Protein AF-A0A7X4CK85-F1 (afdb_monomer_lite)

Sequence (77 aa):
CTAFELNPLGVISSGALLIGCTADSAAAILAALHDANITAARIGTVRPPSFGLQLRRDGHLTPLPTFSVDEITRLFA

pLDDT: mean 93.75, std 5.38, range [63.72, 98.56]

Secondary structure (DSSP, 8-state):
-GGGT--GGGSPPSS-------GGGHHHHHHHHHHTT-----------GGG-SEEEETTEEEEPP--SS-GGGGG--

Foldseek 3Di:
DVVLPFDPLQADDPDDDDDDDDPVCPVVVCVVCVVVVHDDDDQDDDDPPVVPAWDADPNDTDHDDDDPHRSVVVVVD

Radius of gyration: 15.6 Å; chai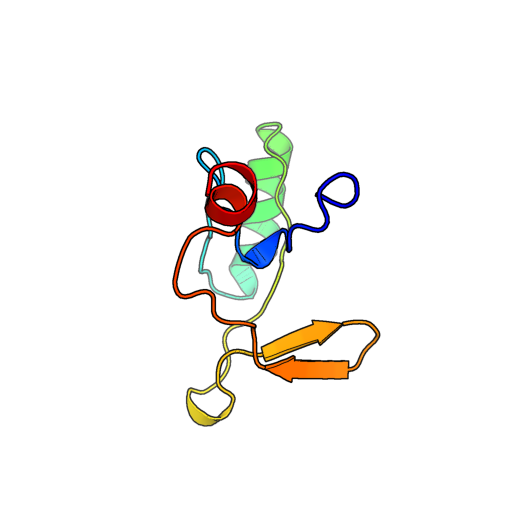ns: 1; bounding box: 31×31×38 Å

Structure (mmCIF, N/CA/C/O backbone):
data_AF-A0A7X4CK85-F1
#
_entry.id   AF-A0A7X4CK85-F1
#
loop_
_atom_site.group_PDB
_atom_site.id
_atom_site.type_symbol
_atom_site.label_atom_id
_atom_site.label_alt_id
_atom_site.label_comp_id
_atom_site.label_asym_id
_atom_site.label_entity_id
_atom_site.label_seq_id
_atom_site.pdbx_PDB_ins_code
_atom_site.Cartn_x
_atom_site.Cartn_y
_atom_site.Cartn_z
_atom_site.occupancy
_atom_site.B_iso_or_equiv
_atom_site.auth_seq_id
_atom_site.auth_comp_id
_atom_site.auth_asym_id
_atom_site.auth_atom_id
_atom_site.pdbx_PDB_model_num
ATOM 1 N N . CYS A 1 1 ? -2.179 2.116 -16.166 1.00 81.12 1 CYS A N 1
ATOM 2 C CA . CYS A 1 1 ? -1.133 1.071 -16.168 1.00 81.12 1 CYS A CA 1
ATOM 3 C C . CYS A 1 1 ? -1.262 0.105 -17.343 1.00 81.12 1 CYS A C 1
ATOM 5 O O . CYS A 1 1 ? -0.301 0.012 -18.087 1.00 81.12 1 CYS A O 1
ATOM 7 N N . THR A 1 2 ? -2.418 -0.532 -17.583 1.00 88.06 2 THR A N 1
ATOM 8 C CA . THR A 1 2 ? -2.596 -1.527 -18.669 1.00 88.06 2 THR A CA 1
ATOM 9 C C . THR A 1 2 ? -2.168 -1.045 -20.056 1.00 88.06 2 THR A C 1
ATOM 11 O O . THR A 1 2 ? -1.472 -1.771 -20.746 1.00 88.06 2 THR A O 1
ATOM 14 N N . ALA A 1 3 ? -2.513 0.191 -20.437 1.00 92.31 3 ALA A N 1
ATOM 15 C CA . ALA A 1 3 ? -2.146 0.757 -21.741 1.00 92.31 3 ALA A CA 1
ATOM 16 C C . ALA A 1 3 ? -0.626 0.841 -21.994 1.00 92.31 3 ALA A C 1
ATOM 18 O O . ALA A 1 3 ? -0.210 0.932 -23.140 1.00 92.31 3 ALA A O 1
ATOM 19 N N . PHE A 1 4 ? 0.181 0.816 -20.932 1.00 90.06 4 PHE A N 1
ATOM 20 C CA . PHE A 1 4 ? 1.641 0.916 -20.977 1.00 90.06 4 PHE A CA 1
ATOM 21 C C . PHE A 1 4 ? 2.332 -0.327 -20.400 1.00 90.06 4 PHE A C 1
ATOM 23 O O . PHE A 1 4 ? 3.534 -0.301 -20.164 1.00 90.06 4 PHE A O 1
ATOM 30 N N . GLU A 1 5 ? 1.569 -1.385 -20.098 1.00 90.81 5 GLU A N 1
ATOM 31 C CA . GLU A 1 5 ? 2.081 -2.640 -19.524 1.00 90.81 5 GLU A CA 1
ATOM 32 C C . GLU A 1 5 ? 2.950 -2.455 -18.260 1.00 90.81 5 GLU A C 1
ATOM 34 O O . GLU A 1 5 ? 3.858 -3.239 -17.967 1.00 90.81 5 GLU A O 1
ATOM 39 N N . LEU A 1 6 ? 2.657 -1.403 -17.488 1.00 92.12 6 LEU A N 1
ATOM 40 C CA . LEU A 1 6 ? 3.324 -1.128 -16.219 1.00 92.12 6 LEU A CA 1
ATOM 41 C C . LEU A 1 6 ? 2.671 -1.915 -15.089 1.00 92.12 6 LEU A C 1
ATOM 43 O O . LEU A 1 6 ? 1.437 -1.985 -14.999 1.00 92.12 6 LEU A O 1
ATOM 47 N N . ASN A 1 7 ? 3.482 -2.432 -14.169 1.00 91.88 7 ASN A N 1
ATOM 48 C CA . ASN A 1 7 ? 2.951 -2.982 -12.931 1.00 91.88 7 ASN A CA 1
ATOM 49 C C . ASN A 1 7 ? 2.626 -1.840 -11.946 1.00 91.88 7 ASN A C 1
ATOM 51 O O . ASN A 1 7 ? 3.543 -1.150 -11.508 1.00 91.88 7 ASN A O 1
ATOM 55 N N . PRO A 1 8 ? 1.358 -1.639 -11.534 1.00 91.38 8 PRO A N 1
ATOM 56 C CA . PRO A 1 8 ? 1.003 -0.551 -10.621 1.00 91.38 8 PRO A CA 1
ATOM 57 C C . PRO A 1 8 ? 1.700 -0.636 -9.254 1.00 91.38 8 PRO A C 1
ATOM 59 O O . PRO A 1 8 ? 1.831 0.386 -8.595 1.00 91.38 8 PRO A O 1
ATOM 62 N N . LEU A 1 9 ? 2.156 -1.821 -8.825 1.00 92.31 9 LEU A N 1
ATOM 63 C CA . LEU A 1 9 ? 2.905 -1.979 -7.571 1.00 92.31 9 LEU A CA 1
ATOM 64 C C . LEU A 1 9 ? 4.355 -1.477 -7.659 1.00 92.31 9 LEU A C 1
ATOM 66 O O . LEU A 1 9 ? 4.986 -1.312 -6.620 1.00 92.31 9 LEU A O 1
ATOM 70 N N . GLY A 1 10 ? 4.880 -1.270 -8.869 1.00 92.12 10 GLY A N 1
ATOM 71 C CA . GLY A 1 10 ? 6.241 -0.782 -9.104 1.00 92.12 10 GLY A CA 1
ATOM 72 C C . GLY A 1 10 ? 6.326 0.699 -9.468 1.00 92.12 10 GLY A C 1
ATOM 73 O O . GLY A 1 10 ? 7.416 1.175 -9.763 1.00 92.12 10 GLY A O 1
ATOM 74 N N . VAL A 1 11 ? 5.199 1.419 -9.460 1.00 92.12 11 VAL A N 1
ATOM 75 C CA . VAL A 1 11 ? 5.138 2.862 -9.733 1.00 92.12 11 VAL A CA 1
ATOM 76 C C . VAL A 1 11 ? 5.020 3.621 -8.414 1.00 92.12 11 VAL A C 1
ATOM 78 O O . VAL A 1 11 ? 4.209 3.262 -7.555 1.00 92.12 11 VAL A O 1
ATOM 81 N N . ILE A 1 12 ? 5.791 4.693 -8.246 1.00 88.25 12 ILE A N 1
ATOM 82 C CA . ILE A 1 12 ? 5.717 5.541 -7.056 1.00 88.25 12 ILE A CA 1
ATOM 83 C C . ILE A 1 12 ? 4.428 6.372 -7.078 1.00 88.25 12 ILE A C 1
ATOM 85 O O . ILE A 1 12 ? 4.098 7.047 -8.053 1.00 88.25 12 ILE A O 1
ATOM 89 N N . SER A 1 13 ? 3.706 6.367 -5.957 1.00 85.31 13 SER A N 1
ATOM 90 C CA . SER A 1 13 ? 2.581 7.276 -5.735 1.00 85.31 13 SER A CA 1
ATOM 91 C C . SER A 1 13 ? 3.053 8.559 -5.052 1.00 85.31 13 SER A C 1
ATOM 93 O O . SER A 1 13 ? 3.685 8.503 -4.000 1.00 85.31 13 SER A O 1
ATOM 95 N N . SER A 1 14 ? 2.694 9.720 -5.604 1.00 80.31 14 SER A N 1
ATOM 96 C CA . SER A 1 14 ? 2.987 11.033 -5.005 1.00 80.31 14 SER A CA 1
ATOM 97 C C . SER A 1 14 ? 1.924 11.517 -4.005 1.00 80.31 14 SER A C 1
ATOM 99 O O . SER A 1 14 ? 2.042 12.626 -3.493 1.00 80.31 14 SER A O 1
ATOM 101 N N . GLY A 1 15 ? 0.879 10.724 -3.729 1.00 87.81 15 GLY A N 1
ATOM 102 C CA . GLY A 1 15 ? -0.278 11.178 -2.942 1.00 87.81 15 GLY A CA 1
ATOM 103 C C . GLY A 1 15 ? -1.012 10.091 -2.155 1.00 87.81 15 GLY A C 1
ATOM 104 O O . GLY A 1 15 ? -2.191 10.256 -1.859 1.00 87.81 15 GLY A O 1
ATOM 105 N N . ALA A 1 16 ? -0.354 8.972 -1.839 1.00 91.06 16 ALA A N 1
ATOM 106 C CA . ALA A 1 16 ? -0.939 7.897 -1.037 1.00 91.06 16 ALA A CA 1
ATOM 107 C C . ALA A 1 16 ? -0.254 7.771 0.330 1.00 91.06 16 ALA A C 1
ATOM 109 O O . ALA A 1 16 ? 0.950 7.980 0.457 1.00 91.06 16 ALA A O 1
ATOM 110 N N . LEU A 1 17 ? -1.028 7.372 1.341 1.00 93.69 17 LEU A N 1
ATOM 111 C CA . LEU A 1 17 ? -0.549 7.105 2.695 1.00 93.69 17 LEU A CA 1
ATOM 112 C C . LEU A 1 17 ? -0.790 5.637 3.062 1.00 93.69 17 LEU A C 1
ATOM 114 O O . LEU A 1 17 ? -1.884 5.111 2.858 1.00 93.69 17 LEU A O 1
ATOM 118 N N . LEU A 1 18 ? 0.217 4.992 3.656 1.00 94.56 18 LEU A N 1
ATOM 119 C CA . LEU A 1 18 ? 0.078 3.692 4.312 1.00 94.56 18 LEU A CA 1
ATOM 120 C C . LEU A 1 18 ? -0.037 3.887 5.824 1.00 94.56 18 LEU A C 1
ATOM 122 O O . LEU A 1 18 ? 0.788 4.567 6.430 1.00 94.56 18 LEU A O 1
ATOM 126 N N . ILE A 1 19 ? -1.044 3.260 6.433 1.00 97.06 19 ILE A N 1
ATOM 127 C CA . ILE A 1 19 ? -1.309 3.352 7.872 1.00 97.06 19 ILE A CA 1
ATOM 128 C C . ILE A 1 19 ? -1.163 1.963 8.496 1.00 97.06 19 ILE A C 1
ATOM 130 O O . ILE A 1 19 ? -1.905 1.039 8.162 1.00 97.06 19 ILE A O 1
ATOM 134 N N . GLY A 1 20 ? -0.221 1.824 9.430 1.00 97.44 20 GLY A N 1
ATOM 135 C CA . GLY A 1 20 ? -0.136 0.674 10.329 1.00 97.44 20 GLY A CA 1
ATOM 136 C C . GLY A 1 20 ? -0.928 0.945 11.607 1.00 97.44 20 GLY A C 1
ATOM 137 O O . GLY A 1 20 ? -0.711 1.961 12.261 1.00 97.44 20 GLY A O 1
ATOM 138 N N . CYS A 1 21 ? -1.848 0.054 11.970 1.00 97.62 21 CYS A N 1
ATOM 139 C CA . CYS A 1 21 ? -2.648 0.171 13.189 1.00 97.62 21 CYS A CA 1
ATOM 140 C C . CYS A 1 21 ? -2.968 -1.208 13.779 1.00 97.62 21 CYS A C 1
ATOM 142 O O . CYS A 1 21 ? -2.750 -2.243 13.142 1.00 97.62 21 CYS A O 1
ATOM 144 N N . THR A 1 22 ? -3.481 -1.224 15.008 1.00 97.50 22 THR A N 1
ATOM 145 C CA . THR A 1 22 ? -4.053 -2.432 15.610 1.00 97.50 22 THR A CA 1
ATOM 146 C C . THR A 1 22 ? -5.331 -2.839 14.875 1.00 97.50 22 THR A C 1
ATOM 148 O O . THR A 1 22 ? -6.024 -2.005 14.288 1.00 97.50 22 THR A O 1
ATOM 151 N N . ALA A 1 23 ? -5.665 -4.132 14.919 1.00 95.81 23 ALA A N 1
ATOM 152 C CA . ALA A 1 23 ? -6.853 -4.657 14.245 1.00 95.81 23 ALA A CA 1
ATOM 153 C C . ALA A 1 23 ? -8.146 -3.962 14.712 1.00 95.81 23 ALA A C 1
ATOM 155 O O . ALA A 1 23 ? -8.994 -3.639 13.880 1.00 95.81 23 ALA A O 1
ATOM 156 N N . ASP A 1 24 ? -8.244 -3.671 16.011 1.00 97.38 24 ASP A N 1
ATOM 157 C CA . ASP A 1 24 ? -9.425 -3.060 16.631 1.00 97.38 24 ASP A CA 1
ATOM 158 C C . ASP A 1 24 ? -9.620 -1.593 16.215 1.00 97.38 24 ASP A C 1
ATOM 160 O O . ASP A 1 24 ? -10.749 -1.117 16.110 1.00 97.38 24 ASP A O 1
ATOM 164 N N . SER A 1 25 ? -8.535 -0.881 15.897 1.00 97.94 25 SER A N 1
ATOM 165 C CA . SER A 1 25 ? -8.591 0.523 15.465 1.00 97.94 25 SER A CA 1
ATOM 166 C C . SER A 1 25 ? -8.927 0.690 13.982 1.00 97.94 25 SER A C 1
ATOM 168 O O . SER A 1 25 ? -9.336 1.774 13.564 1.00 97.94 25 SER A O 1
ATOM 170 N N . ALA A 1 26 ? -8.773 -0.359 13.167 1.00 97.69 26 ALA A N 1
ATOM 171 C CA . ALA A 1 26 ? -8.907 -0.262 11.713 1.00 97.69 26 ALA A CA 1
ATOM 172 C C . ALA A 1 26 ? -10.293 0.239 11.272 1.00 97.69 26 ALA A C 1
ATOM 174 O O . ALA A 1 26 ? -10.388 1.051 10.354 1.00 97.69 26 ALA A O 1
ATOM 175 N N . ALA A 1 27 ? -11.363 -0.218 11.932 1.00 97.75 27 ALA A N 1
ATOM 176 C CA . ALA A 1 27 ? -12.726 0.195 11.603 1.00 97.75 27 ALA A CA 1
ATOM 177 C C . ALA A 1 27 ? -12.965 1.685 11.899 1.00 97.75 27 ALA A C 1
ATOM 179 O O . ALA A 1 27 ? -13.514 2.393 11.058 1.00 97.75 27 ALA A O 1
ATOM 180 N N . ALA A 1 28 ? -12.499 2.172 13.053 1.00 98.38 28 ALA A N 1
ATOM 181 C CA . ALA A 1 28 ? -12.648 3.572 13.444 1.00 98.38 28 ALA A CA 1
ATOM 182 C C . ALA A 1 28 ? -11.852 4.513 12.523 1.00 98.38 28 ALA A C 1
ATOM 184 O O . ALA A 1 28 ? -12.359 5.556 12.121 1.00 98.38 28 ALA A O 1
ATOM 185 N N . ILE A 1 29 ? -10.633 4.120 12.136 1.00 98.31 29 ILE A N 1
ATOM 186 C CA . ILE A 1 29 ? -9.797 4.887 11.198 1.00 98.31 29 ILE A CA 1
ATOM 187 C C . ILE A 1 29 ? -10.472 4.992 9.825 1.00 98.31 29 ILE A C 1
ATOM 189 O O . ILE A 1 29 ? -10.538 6.080 9.259 1.00 98.31 29 ILE A O 1
ATOM 193 N N . LEU A 1 30 ? -10.991 3.880 9.291 1.00 98.31 30 LEU A N 1
ATOM 194 C CA . LEU A 1 30 ? -11.683 3.885 7.998 1.00 98.31 30 LEU A CA 1
ATOM 195 C C . LEU A 1 30 ? -12.945 4.755 8.025 1.00 98.31 30 LEU A C 1
ATOM 197 O O . LEU A 1 30 ? -13.176 5.489 7.069 1.00 98.31 30 LEU A O 1
ATOM 201 N N . ALA A 1 31 ? -13.720 4.708 9.113 1.00 98.50 31 ALA A N 1
ATOM 202 C CA . ALA A 1 31 ? -14.894 5.561 9.285 1.00 98.50 31 ALA A CA 1
ATOM 203 C C . ALA A 1 31 ? -14.514 7.051 9.314 1.00 98.50 31 ALA A C 1
ATOM 205 O O . ALA A 1 31 ? -15.073 7.836 8.558 1.00 98.50 31 ALA A O 1
ATOM 206 N N . ALA A 1 32 ? -13.496 7.428 10.093 1.00 98.56 32 ALA A N 1
ATOM 207 C CA . ALA A 1 32 ? -13.039 8.815 10.169 1.00 98.56 32 ALA A CA 1
ATOM 208 C C . ALA A 1 32 ? -12.522 9.352 8.818 1.00 98.56 32 ALA A C 1
ATOM 210 O O . ALA A 1 32 ? -12.792 10.498 8.463 1.00 98.56 32 ALA A O 1
ATOM 211 N N . LEU A 1 33 ? -11.795 8.532 8.049 1.00 98.31 33 LEU A N 1
ATOM 212 C CA . LEU A 1 33 ? -11.333 8.907 6.706 1.00 98.31 33 LEU A CA 1
ATOM 213 C C . LEU A 1 33 ? -12.505 9.049 5.731 1.00 98.31 33 LEU A C 1
ATOM 215 O O . LEU A 1 33 ? -12.552 10.016 4.975 1.00 98.31 33 LEU A O 1
ATOM 219 N N . HIS A 1 34 ? -13.472 8.133 5.790 1.00 98.12 34 HIS A N 1
ATOM 220 C CA . HIS A 1 34 ? -14.692 8.213 4.995 1.00 98.12 34 HIS A CA 1
ATOM 221 C C . HIS A 1 34 ? -15.486 9.495 5.293 1.00 98.12 34 HIS A C 1
ATOM 223 O O . HIS A 1 34 ? -15.853 10.205 4.360 1.00 98.12 34 HIS A O 1
ATOM 229 N N . ASP A 1 35 ? -15.688 9.838 6.568 1.00 98.56 35 ASP A N 1
ATOM 230 C CA . ASP A 1 35 ? -16.406 11.053 6.983 1.00 98.56 35 ASP A CA 1
ATOM 231 C C . ASP A 1 35 ? -15.684 12.338 6.537 1.00 98.56 35 ASP A C 1
ATOM 233 O O . ASP A 1 35 ? -16.315 13.362 6.272 1.00 98.56 35 ASP A O 1
ATOM 237 N N . ALA A 1 36 ? -14.359 12.273 6.379 1.00 98.25 36 ALA A N 1
ATOM 238 C CA . ALA A 1 36 ? -13.536 13.334 5.802 1.00 98.25 36 ALA A CA 1
ATOM 239 C C . ALA A 1 36 ? -13.500 13.331 4.257 1.00 98.25 36 ALA A C 1
ATOM 241 O O . ALA A 1 36 ? -12.776 14.133 3.666 1.00 98.25 36 ALA A O 1
ATOM 242 N N . ASN A 1 37 ? -14.267 12.461 3.589 1.00 97.94 37 ASN A N 1
ATOM 243 C CA . ASN A 1 37 ? -14.249 12.235 2.137 1.00 97.94 37 ASN A CA 1
ATOM 244 C C . ASN A 1 37 ? -12.876 11.790 1.589 1.00 97.94 37 ASN A C 1
ATOM 246 O O . ASN A 1 37 ? -12.502 12.120 0.462 1.00 97.94 37 ASN A O 1
ATOM 250 N N . ILE A 1 38 ? -12.120 11.023 2.378 1.00 97.62 38 ILE A N 1
ATOM 251 C CA . ILE A 1 38 ? -10.828 10.446 1.998 1.00 97.62 38 ILE A CA 1
ATOM 252 C C . ILE A 1 38 ? -11.007 8.948 1.730 1.00 97.62 38 ILE A C 1
ATOM 254 O O . ILE A 1 38 ? -11.312 8.165 2.631 1.00 97.62 38 ILE A O 1
ATOM 258 N N . THR A 1 39 ? -10.769 8.522 0.488 1.00 96.75 39 THR A N 1
ATOM 259 C CA . THR A 1 39 ? -10.828 7.104 0.109 1.00 96.75 39 THR A CA 1
ATOM 260 C C . THR A 1 39 ? -9.723 6.311 0.800 1.00 96.75 39 THR A C 1
ATOM 262 O O . THR A 1 39 ? -8.537 6.574 0.606 1.00 96.75 39 THR A O 1
ATOM 265 N N . ALA A 1 40 ? -10.111 5.285 1.554 1.00 97.56 40 ALA A N 1
ATOM 266 C CA . ALA A 1 40 ? -9.187 4.381 2.222 1.00 97.56 40 ALA A CA 1
ATOM 267 C C . ALA A 1 40 ? -9.729 2.950 2.238 1.00 97.56 40 ALA A C 1
ATOM 269 O O . ALA A 1 40 ? -10.937 2.718 2.223 1.00 97.56 40 ALA A O 1
ATOM 270 N N . ALA A 1 41 ? -8.824 1.976 2.284 1.00 97.00 41 ALA A N 1
ATOM 271 C CA . ALA A 1 41 ? -9.172 0.565 2.356 1.00 97.00 41 ALA A CA 1
ATOM 272 C C . ALA A 1 41 ? -8.165 -0.198 3.220 1.00 97.00 41 ALA A C 1
ATOM 2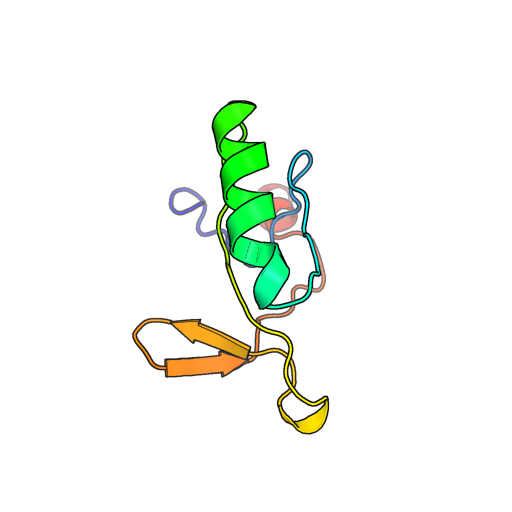74 O O . ALA A 1 41 ? -6.970 0.099 3.226 1.00 97.00 41 ALA A O 1
ATOM 275 N N . ARG A 1 42 ? -8.636 -1.236 3.919 1.00 96.75 42 ARG A N 1
ATOM 276 C CA . ARG A 1 42 ? -7.747 -2.196 4.580 1.00 96.75 42 ARG A CA 1
ATOM 277 C C . ARG A 1 42 ? -7.163 -3.144 3.533 1.00 96.75 42 ARG A C 1
ATOM 279 O O . ARG A 1 42 ? -7.869 -4.015 3.033 1.00 96.75 42 ARG A O 1
ATOM 286 N N . ILE A 1 43 ? -5.872 -2.996 3.249 1.00 95.88 43 ILE A N 1
ATOM 287 C CA . ILE A 1 43 ? -5.178 -3.746 2.187 1.00 95.88 43 ILE A CA 1
ATOM 288 C C . ILE A 1 43 ? -4.327 -4.924 2.686 1.00 95.88 43 ILE A C 1
ATOM 290 O O . ILE A 1 43 ? -3.799 -5.682 1.878 1.00 95.88 43 ILE A O 1
ATOM 294 N N . GLY A 1 44 ? -4.186 -5.115 4.001 1.00 95.69 44 GLY A N 1
ATOM 295 C CA . GLY A 1 44 ? -3.348 -6.184 4.539 1.00 95.69 44 GLY A CA 1
ATOM 296 C C . GLY A 1 44 ? -3.406 -6.329 6.055 1.00 95.69 44 GLY A C 1
ATOM 297 O O . GLY A 1 44 ? -4.164 -5.642 6.740 1.00 95.69 44 GLY A O 1
ATOM 298 N N . THR A 1 45 ? -2.593 -7.251 6.563 1.00 96.19 45 THR A N 1
ATOM 299 C CA . THR A 1 45 ? -2.426 -7.549 7.992 1.00 96.19 45 THR A CA 1
ATOM 300 C C . THR A 1 45 ? -0.954 -7.795 8.291 1.00 96.19 45 THR A C 1
ATOM 302 O O . THR A 1 45 ? -0.274 -8.431 7.486 1.00 96.19 45 THR A O 1
ATOM 305 N N . VAL A 1 46 ? -0.482 -7.375 9.464 1.00 96.00 46 VAL A N 1
ATOM 306 C CA . VAL A 1 46 ? 0.870 -7.703 9.935 1.00 96.00 46 VAL A CA 1
ATOM 307 C C . VAL A 1 46 ? 0.940 -9.186 10.305 1.00 96.00 46 VAL A C 1
ATOM 309 O O . VAL A 1 46 ? 0.016 -9.738 10.903 1.00 96.00 46 VAL A O 1
ATOM 312 N N . ARG A 1 47 ? 2.036 -9.845 9.926 1.00 96.00 47 ARG A N 1
ATOM 313 C CA . ARG A 1 47 ? 2.315 -11.261 10.198 1.00 96.00 47 ARG A CA 1
ATOM 314 C C . ARG A 1 47 ? 3.698 -11.406 10.842 1.00 96.00 47 ARG A C 1
ATOM 316 O O . ARG A 1 47 ? 4.491 -10.469 10.761 1.00 96.00 47 ARG A O 1
ATOM 323 N N . PRO A 1 48 ? 3.999 -12.553 11.480 1.00 97.56 48 PRO A N 1
ATOM 324 C CA . PRO A 1 48 ? 5.338 -12.816 11.994 1.00 97.56 48 PRO A CA 1
ATOM 325 C C . PRO A 1 48 ? 6.403 -12.679 10.894 1.00 97.56 48 PRO A C 1
ATOM 327 O O . PRO A 1 48 ? 6.108 -13.003 9.741 1.00 97.56 48 PRO A O 1
ATOM 330 N N . PRO A 1 49 ? 7.646 -12.288 11.229 1.00 96.75 49 PRO A N 1
ATOM 331 C CA . PRO A 1 49 ? 8.707 -12.080 10.241 1.00 96.75 49 PRO A CA 1
ATOM 332 C C . PRO A 1 49 ? 8.958 -13.278 9.313 1.00 96.75 49 PRO A C 1
ATOM 334 O O . PRO A 1 49 ? 9.239 -13.093 8.134 1.00 96.75 49 PRO A O 1
ATOM 337 N N . SER A 1 50 ? 8.786 -14.507 9.813 1.00 96.94 50 SER A N 1
ATOM 338 C CA . SER A 1 50 ? 8.953 -15.747 9.040 1.00 96.94 50 SER A CA 1
ATOM 339 C C . SER A 1 50 ? 7.963 -15.913 7.883 1.00 96.94 50 SER A C 1
ATOM 341 O O . SER A 1 50 ? 8.219 -16.696 6.974 1.00 96.94 50 SER A O 1
ATOM 343 N N . PHE A 1 51 ? 6.842 -15.188 7.895 1.00 96.44 51 PHE A N 1
ATOM 344 C CA . PHE A 1 51 ? 5.868 -15.198 6.803 1.00 96.44 51 PHE A CA 1
ATOM 345 C C . PHE A 1 51 ? 6.334 -14.360 5.597 1.00 96.44 51 PHE A C 1
ATOM 347 O O . PHE A 1 51 ? 5.924 -14.615 4.462 1.00 96.44 51 PHE A O 1
ATOM 354 N N . GLY A 1 52 ? 7.204 -13.374 5.840 1.00 96.19 52 GLY A N 1
ATOM 355 C CA . GLY A 1 52 ? 7.668 -12.425 4.833 1.00 96.19 52 GLY A CA 1
ATOM 356 C C . GLY A 1 52 ? 6.563 -11.508 4.294 1.00 96.19 52 GLY A C 1
ATOM 357 O O . GLY A 1 52 ? 5.461 -11.419 4.841 1.00 96.19 52 GLY A O 1
ATOM 358 N N . LEU A 1 53 ? 6.874 -10.814 3.197 1.00 96.25 53 LEU A N 1
ATOM 359 C CA . LEU A 1 53 ? 5.919 -9.984 2.465 1.00 96.25 53 LEU A CA 1
ATOM 360 C C . LEU A 1 53 ? 5.234 -10.826 1.390 1.00 96.25 53 LEU A C 1
ATOM 362 O 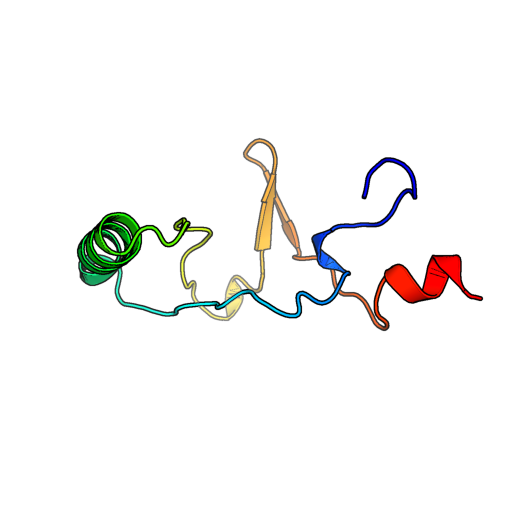O . LEU A 1 53 ? 5.869 -11.278 0.439 1.00 96.25 53 LEU A O 1
ATOM 366 N N . GLN A 1 54 ? 3.929 -11.022 1.550 1.00 97.19 54 GLN A N 1
ATOM 367 C CA . GLN A 1 54 ? 3.110 -11.817 0.642 1.00 97.19 54 GLN A CA 1
ATOM 368 C C . GLN A 1 54 ? 1.989 -10.956 0.062 1.00 97.19 54 GLN A C 1
ATOM 370 O O . GLN A 1 54 ? 1.347 -10.179 0.773 1.00 97.19 54 GLN A O 1
ATOM 375 N N . LEU A 1 55 ? 1.725 -11.139 -1.223 1.00 96.69 55 LEU A N 1
ATOM 376 C CA . LEU A 1 55 ? 0.586 -10.606 -1.948 1.00 96.69 55 LEU A CA 1
ATOM 377 C C . LEU A 1 55 ? -0.453 -11.714 -2.117 1.00 96.69 55 LEU A C 1
ATOM 379 O O . LEU A 1 55 ? -0.123 -12.819 -2.540 1.00 96.69 55 LEU A O 1
ATOM 383 N N . ARG A 1 56 ? -1.719 -11.415 -1.815 1.00 95.31 56 ARG A N 1
ATOM 384 C CA . ARG A 1 56 ? -2.829 -12.326 -2.106 1.00 95.31 56 ARG A CA 1
ATOM 385 C C . ARG A 1 56 ? -3.516 -11.918 -3.405 1.00 95.31 56 ARG A C 1
ATOM 387 O O . ARG A 1 56 ? -4.041 -10.810 -3.481 1.00 95.31 56 ARG A O 1
ATOM 394 N N . ARG A 1 57 ? -3.557 -12.817 -4.386 1.00 91.31 57 ARG A N 1
ATOM 395 C CA . ARG A 1 57 ? -4.254 -12.639 -5.667 1.00 91.31 57 ARG A CA 1
ATOM 396 C C . ARG A 1 57 ? -5.059 -13.898 -5.970 1.00 91.31 57 ARG A C 1
ATOM 398 O O . ARG A 1 57 ? -4.529 -14.996 -5.854 1.00 91.31 57 ARG A O 1
ATOM 405 N N . ASP A 1 58 ? -6.345 -13.734 -6.272 1.00 92.00 58 ASP A N 1
ATOM 406 C CA . ASP A 1 58 ? -7.263 -14.838 -6.600 1.00 92.00 58 ASP A CA 1
ATOM 407 C C . ASP A 1 58 ? -7.255 -15.978 -5.562 1.00 92.00 58 ASP A C 1
ATOM 409 O O . ASP A 1 58 ? -7.317 -17.157 -5.882 1.00 92.00 58 ASP A O 1
ATOM 413 N N . GLY A 1 59 ? -7.129 -15.616 -4.279 1.00 92.69 59 GLY A N 1
ATOM 414 C CA . GLY A 1 59 ? -7.057 -16.568 -3.164 1.00 92.69 59 GLY A CA 1
ATOM 415 C C . GLY A 1 59 ? -5.671 -17.172 -2.910 1.00 92.69 59 GLY A C 1
ATOM 416 O O . GLY A 1 59 ? -5.449 -17.714 -1.828 1.00 92.69 59 GLY A O 1
ATOM 417 N N . HIS A 1 60 ? -4.718 -17.006 -3.825 1.00 95.12 60 HIS A N 1
ATOM 418 C CA . HIS A 1 60 ? -3.356 -17.518 -3.698 1.00 95.12 60 HIS A CA 1
ATOM 419 C C . HIS A 1 60 ? -2.409 -16.484 -3.094 1.00 95.12 60 HIS A C 1
ATOM 421 O O . HIS A 1 60 ? -2.502 -15.293 -3.386 1.00 95.12 60 HIS A O 1
ATOM 427 N N . LEU A 1 61 ? -1.483 -16.950 -2.254 1.00 96.69 61 LEU A N 1
ATOM 428 C CA . LEU A 1 61 ? -0.381 -16.141 -1.740 1.00 96.69 61 LEU A CA 1
ATOM 429 C C . LEU A 1 61 ? 0.847 -16.319 -2.628 1.00 96.69 61 LEU A C 1
ATOM 431 O O . LEU A 1 61 ? 1.269 -17.443 -2.896 1.00 96.69 61 LEU A O 1
ATOM 435 N N . THR A 1 62 ? 1.429 -15.203 -3.041 1.00 96.19 62 THR A N 1
ATOM 436 C CA . THR A 1 62 ? 2.697 -15.134 -3.768 1.00 96.19 62 THR A CA 1
ATOM 437 C C . THR A 1 62 ? 3.595 -14.096 -3.104 1.00 96.19 62 THR A C 1
ATOM 439 O O . THR A 1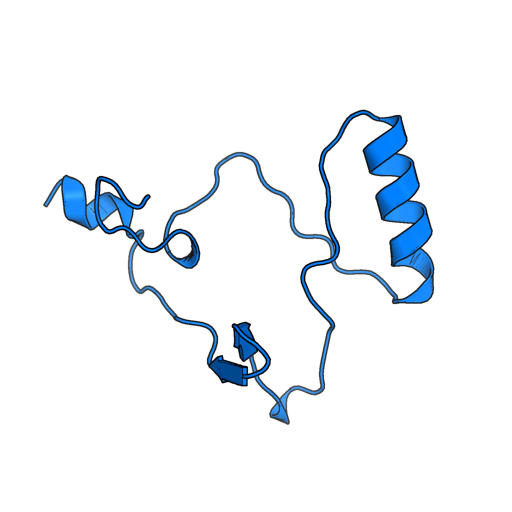 62 ? 3.061 -13.134 -2.549 1.00 96.19 62 THR A O 1
ATOM 442 N N . PRO A 1 63 ? 4.930 -14.198 -3.199 1.00 96.50 63 PRO A N 1
ATOM 443 C CA . PRO A 1 63 ? 5.816 -13.146 -2.708 1.00 96.50 63 PRO A CA 1
ATOM 444 C C . PRO A 1 63 ? 5.434 -11.770 -3.271 1.00 96.50 63 PRO A C 1
ATOM 446 O O . PRO A 1 63 ? 5.062 -11.655 -4.443 1.00 96.50 63 PRO A O 1
ATOM 449 N N . LEU A 1 64 ? 5.498 -10.728 -2.437 1.00 95.81 64 LEU A N 1
ATOM 450 C CA . LEU A 1 64 ? 5.311 -9.355 -2.906 1.00 95.81 64 LEU A CA 1
ATOM 451 C C . LEU A 1 64 ? 6.431 -9.026 -3.914 1.00 95.81 64 LEU A C 1
ATOM 453 O O . LEU A 1 64 ? 7.601 -9.237 -3.584 1.00 95.81 64 LEU A O 1
ATOM 457 N N . PRO A 1 65 ? 6.110 -8.540 -5.127 1.00 94.31 65 PRO A N 1
ATOM 458 C CA . PRO A 1 65 ? 7.127 -8.227 -6.119 1.00 94.31 65 PRO A CA 1
ATOM 459 C C . PRO A 1 65 ? 8.037 -7.099 -5.632 1.00 94.31 65 PRO A C 1
ATOM 461 O O . PRO A 1 65 ? 7.597 -6.178 -4.942 1.00 94.31 65 PRO A O 1
ATOM 464 N N . THR A 1 66 ? 9.303 -7.168 -6.028 1.00 94.00 66 THR A N 1
ATOM 465 C CA . THR A 1 66 ? 10.296 -6.120 -5.804 1.00 94.00 66 THR A CA 1
ATOM 466 C C . THR A 1 66 ? 10.659 -5.471 -7.133 1.00 94.00 66 THR A C 1
ATOM 468 O O . THR A 1 66 ? 10.734 -6.136 -8.165 1.00 94.00 66 THR A O 1
ATOM 471 N N . PHE A 1 67 ? 10.886 -4.161 -7.101 1.00 93.19 67 PHE A N 1
ATOM 472 C CA . PHE A 1 67 ? 11.266 -3.364 -8.263 1.00 93.19 67 PHE A CA 1
ATOM 473 C C . PHE A 1 67 ? 12.537 -2.603 -7.897 1.00 93.19 67 PHE A C 1
ATOM 475 O O . PHE A 1 67 ? 12.582 -1.941 -6.861 1.00 93.19 67 PHE A O 1
ATOM 482 N N . SER A 1 68 ? 13.595 -2.751 -8.695 1.00 92.06 68 SER A N 1
ATOM 483 C CA . SER A 1 68 ? 14.877 -2.074 -8.453 1.00 92.06 68 SER A CA 1
ATOM 484 C C . SER A 1 68 ? 14.840 -0.592 -8.827 1.00 92.06 68 SER A C 1
ATOM 486 O O . SER A 1 68 ? 15.594 0.201 -8.271 1.00 92.06 68 SER A O 1
ATOM 488 N N . VAL A 1 69 ? 13.964 -0.231 -9.763 1.00 91.75 69 VAL A N 1
ATOM 489 C CA . VAL A 1 69 ? 13.711 1.126 -10.250 1.00 91.75 69 VAL A CA 1
ATOM 490 C C . VAL A 1 69 ? 12.206 1.318 -10.421 1.00 91.75 69 VAL A C 1
ATOM 492 O O . VAL A 1 69 ? 11.470 0.336 -10.519 1.00 91.75 69 VAL A O 1
ATOM 495 N N . ASP A 1 70 ? 11.752 2.570 -10.466 1.00 91.31 70 ASP A N 1
ATOM 496 C CA . ASP A 1 70 ? 10.353 2.875 -10.770 1.00 91.31 70 ASP A CA 1
ATOM 497 C C . ASP A 1 70 ? 9.988 2.348 -12.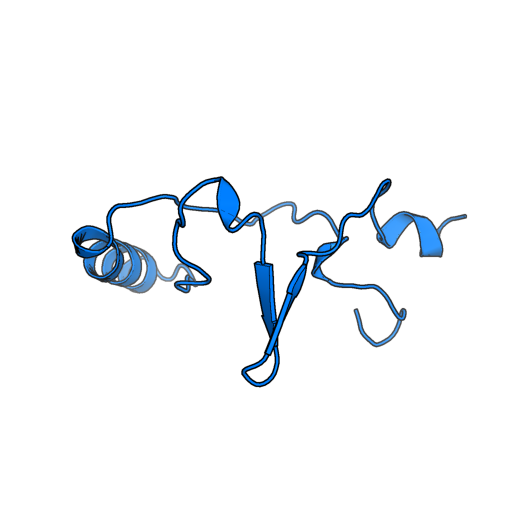167 1.00 91.31 70 ASP A C 1
ATOM 499 O O . ASP A 1 70 ? 10.696 2.619 -13.145 1.00 91.31 70 ASP A O 1
ATOM 503 N N . GLU A 1 71 ? 8.874 1.621 -12.256 1.00 93.12 71 GLU A N 1
ATOM 504 C CA . GLU A 1 71 ? 8.333 1.063 -13.499 1.00 93.12 71 GLU A CA 1
ATOM 505 C C . GLU A 1 71 ? 8.128 2.125 -14.588 1.00 93.12 71 GLU A C 1
ATOM 507 O O . GLU A 1 71 ? 8.272 1.815 -15.771 1.00 93.12 71 GLU A O 1
ATOM 512 N N . ILE A 1 72 ? 7.859 3.385 -14.229 1.00 91.75 72 ILE A N 1
ATOM 513 C CA . ILE A 1 72 ? 7.692 4.482 -15.189 1.00 91.75 72 ILE A CA 1
ATOM 514 C C . ILE A 1 72 ? 8.959 4.735 -16.019 1.00 91.75 72 ILE A C 1
ATOM 516 O O . ILE A 1 72 ? 8.864 5.177 -17.163 1.00 91.75 72 ILE A O 1
ATOM 520 N N . THR A 1 73 ? 10.139 4.387 -15.492 1.00 90.31 73 THR A N 1
ATOM 521 C CA . THR A 1 73 ? 11.427 4.515 -16.198 1.00 90.31 73 THR A CA 1
ATOM 522 C C . THR A 1 73 ? 11.437 3.707 -17.499 1.00 90.31 73 THR A C 1
ATOM 524 O O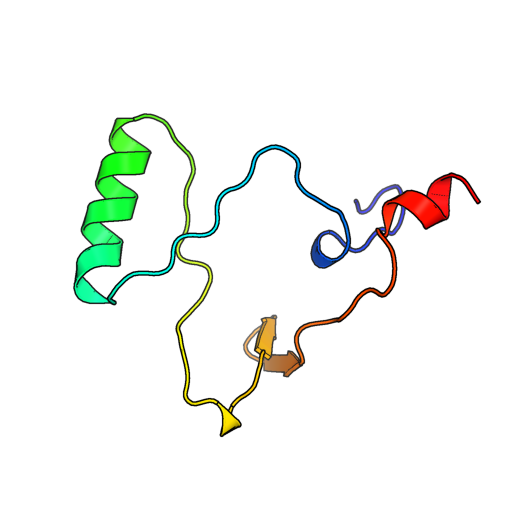 . THR A 1 73 ? 12.080 4.111 -18.463 1.00 90.31 73 THR A O 1
ATOM 527 N N . ARG A 1 74 ? 10.666 2.611 -17.579 1.00 87.31 74 ARG A N 1
ATOM 528 C CA . ARG A 1 74 ? 10.538 1.778 -18.789 1.00 87.31 74 ARG A CA 1
ATOM 529 C C . ARG A 1 74 ? 9.962 2.531 -19.994 1.00 87.31 74 ARG A C 1
ATOM 531 O O . ARG A 1 74 ? 10.125 2.063 -21.113 1.00 87.31 74 ARG A O 1
ATOM 538 N N . LEU A 1 75 ? 9.278 3.658 -19.777 1.00 88.44 75 LEU A N 1
ATOM 539 C CA . LEU A 1 75 ? 8.680 4.471 -20.843 1.00 88.44 75 LEU A CA 1
ATOM 540 C C . LEU A 1 75 ? 9.606 5.573 -21.373 1.00 88.44 75 LEU A C 1
ATOM 542 O O . LEU A 1 75 ? 9.297 6.172 -22.400 1.00 88.44 75 LEU A O 1
ATOM 546 N N . PHE A 1 76 ? 10.703 5.858 -20.670 1.00 82.06 76 PHE A N 1
ATOM 547 C CA . PHE A 1 76 ? 11.602 6.980 -20.958 1.00 82.06 76 PHE A CA 1
ATOM 548 C C . PHE A 1 76 ? 13.061 6.548 -21.178 1.00 82.06 76 PHE A C 1
ATOM 550 O O . PHE A 1 76 ? 13.944 7.405 -21.219 1.00 82.06 76 PHE A O 1
ATOM 557 N N . ALA A 1 77 ? 13.304 5.239 -21.274 1.00 63.72 77 ALA A N 1
ATOM 558 C CA . ALA A 1 77 ? 14.607 4.646 -21.568 1.00 63.72 77 ALA A CA 1
ATOM 559 C C . ALA A 1 77 ? 14.882 4.571 -23.076 1.00 63.72 77 ALA A C 1
ATOM 561 O O . ALA A 1 77 ? 13.910 4.405 -23.849 1.00 63.72 77 ALA A O 1
#